Protein AF-A0AA88J2Q7-F1 (afdb_monomer_lite)

Foldseek 3Di:
DPDQEDEDDQVLAEDPDDPDDLVVNLVSSLVSLLVVVVPDDARHWYWYWYDPVPATKTWIDRLPVLDIDIDGPVPDDDDPSVVSSSVSNSPD

pLDDT: mean 85.62, std 9.43, range [50.41, 95.31]

Radius of gyration: 12.94 Å; chains: 1; bounding box: 35×23×33 Å

Sequence (92 aa):
MDQRFEFISPVLVSPVQQNVDRAAYVRERTENILRIVRNTPKGKLFLMPYNSCKHWILAVIDPWDDSVLYFNPPGNEPGDDFKDLIMMALND

Secondary structure (DSSP, 8-state):
----EEE--GGGTS---SSS-HHHHHHHHHHHHHHHHHHSPTT-EEEEEEE-SS-EEEEEEETTTTEEEEE-TT-PPPPHHHHHHHHHHH--

Organism: Ficus carica (NCBI:txid3494)

Structure (mmCIF, N/CA/C/O backbone):
data_AF-A0AA88J2Q7-F1
#
_entry.id   AF-A0AA88J2Q7-F1
#
loop_
_atom_site.group_PDB
_atom_site.id
_atom_site.type_symbol
_atom_site.label_atom_id
_atom_site.label_alt_id
_atom_site.label_comp_id
_atom_site.label_asym_id
_atom_site.label_entity_id
_atom_site.label_seq_id
_atom_site.pdbx_PDB_ins_code
_atom_site.Cartn_x
_atom_site.Cartn_y
_atom_site.Cartn_z
_atom_site.occupancy
_atom_site.B_iso_or_equiv
_atom_site.auth_seq_id
_atom_site.auth_comp_id
_atom_site.auth_asym_id
_atom_site.auth_atom_id
_atom_site.pdbx_PDB_model_num
ATOM 1 N N . MET A 1 1 ? -16.261 11.697 16.655 1.00 50.41 1 MET A N 1
ATOM 2 C CA . MET A 1 1 ? -16.366 10.607 15.665 1.00 50.41 1 MET A CA 1
ATOM 3 C C . MET A 1 1 ? -15.114 9.774 15.812 1.00 50.41 1 MET A C 1
ATOM 5 O O . MET A 1 1 ? -14.044 10.369 15.783 1.00 50.41 1 MET A O 1
ATOM 9 N N . ASP A 1 2 ? -15.221 8.460 15.986 1.00 69.94 2 ASP A N 1
ATOM 10 C CA . ASP A 1 2 ? -14.035 7.609 15.875 1.00 69.94 2 ASP A CA 1
ATOM 11 C C . ASP A 1 2 ? -13.570 7.613 14.421 1.00 69.94 2 ASP A C 1
ATOM 13 O O . ASP A 1 2 ? -14.303 7.224 13.511 1.00 69.94 2 ASP A O 1
ATOM 17 N N . GLN A 1 3 ? -12.360 8.114 14.191 1.00 74.25 3 GLN A N 1
ATOM 18 C CA . GLN A 1 3 ? -11.752 8.143 12.869 1.00 74.25 3 GLN A CA 1
ATOM 19 C C . GLN A 1 3 ? -11.477 6.705 12.422 1.00 74.25 3 GLN A C 1
ATOM 21 O O . GLN A 1 3 ? -10.603 6.059 12.975 1.00 74.25 3 GLN A O 1
ATOM 26 N N . ARG A 1 4 ? -12.225 6.166 11.458 1.00 86.81 4 ARG A N 1
ATOM 27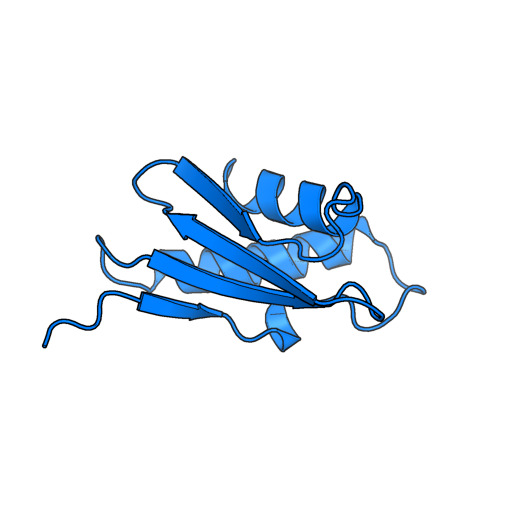 C CA . ARG A 1 4 ? -12.089 4.753 11.041 1.00 86.81 4 ARG A CA 1
ATOM 28 C C . ARG A 1 4 ? -10.934 4.478 10.074 1.00 86.81 4 ARG A C 1
ATOM 30 O O . ARG A 1 4 ? -10.653 3.317 9.793 1.00 86.81 4 ARG A O 1
ATOM 37 N N . PHE A 1 5 ? -10.271 5.528 9.595 1.00 90.69 5 PHE A N 1
ATOM 38 C CA . PHE A 1 5 ? -9.270 5.440 8.538 1.00 90.69 5 PHE A CA 1
ATOM 39 C C . PHE A 1 5 ? -7.953 6.094 8.941 1.00 90.69 5 PHE A C 1
ATOM 41 O O . PHE A 1 5 ? -7.944 7.231 9.423 1.00 90.69 5 PHE A O 1
ATOM 48 N N . GLU A 1 6 ? -6.866 5.390 8.657 1.00 92.50 6 GLU A N 1
ATOM 49 C CA . GLU A 1 6 ? -5.507 5.914 8.645 1.00 92.50 6 GLU A CA 1
ATOM 50 C C . GLU A 1 6 ? -5.026 6.086 7.205 1.00 92.50 6 GLU A C 1
ATOM 52 O O . GLU A 1 6 ? -5.424 5.347 6.305 1.00 92.50 6 GLU A O 1
ATOM 57 N N . PHE A 1 7 ? -4.159 7.066 6.978 1.00 93.25 7 PHE A N 1
ATOM 58 C CA . PHE A 1 7 ? -3.638 7.374 5.650 1.00 93.25 7 PHE A CA 1
ATOM 59 C C . PHE A 1 7 ? -2.140 7.097 5.606 1.00 93.25 7 PHE A C 1
ATOM 61 O O . PHE A 1 7 ? -1.377 7.635 6.408 1.00 93.25 7 PHE A O 1
ATOM 68 N N . ILE A 1 8 ? -1.711 6.286 4.643 1.00 94.00 8 ILE A N 1
ATOM 69 C CA . ILE A 1 8 ? -0.295 6.023 4.395 1.00 94.00 8 ILE A CA 1
ATOM 70 C C . ILE A 1 8 ? 0.194 7.014 3.341 1.00 94.00 8 ILE A C 1
ATOM 72 O O . ILE A 1 8 ? -0.370 7.124 2.255 1.00 94.00 8 ILE A O 1
ATOM 76 N N . SER A 1 9 ? 1.251 7.759 3.663 1.00 94.06 9 SER A N 1
ATOM 77 C CA . SER A 1 9 ? 1.820 8.730 2.727 1.00 94.06 9 SER A CA 1
ATOM 78 C C . SER A 1 9 ? 2.395 8.025 1.491 1.00 94.06 9 SER A C 1
ATOM 80 O O . SER A 1 9 ? 3.178 7.084 1.649 1.00 94.06 9 SER A O 1
ATOM 82 N N . PRO A 1 10 ? 2.115 8.511 0.266 1.00 93.50 10 PRO A N 1
ATOM 83 C CA . PRO A 1 10 ? 2.634 7.905 -0.958 1.00 93.50 10 PRO A CA 1
ATOM 84 C C . PRO A 1 10 ? 4.164 7.946 -1.045 1.00 93.50 10 PRO A C 1
ATOM 86 O O . PRO A 1 10 ? 4.748 7.102 -1.717 1.00 93.50 10 PRO A O 1
ATOM 89 N N . VAL A 1 11 ? 4.822 8.874 -0.338 1.00 91.31 11 VAL A N 1
ATOM 90 C CA . VAL A 1 11 ? 6.293 8.970 -0.258 1.00 91.31 11 VAL A CA 1
ATOM 91 C C . VAL A 1 11 ? 6.917 7.728 0.384 1.00 91.31 11 VAL A C 1
ATOM 93 O O . VAL A 1 11 ? 8.054 7.392 0.080 1.00 91.31 11 VAL A O 1
ATOM 96 N N . LEU A 1 12 ? 6.179 7.033 1.254 1.00 91.94 12 LEU A N 1
ATOM 97 C CA . LEU A 1 12 ? 6.680 5.864 1.982 1.00 91.94 12 LEU A CA 1
ATOM 98 C C . LEU A 1 12 ? 6.543 4.554 1.200 1.00 91.94 12 LEU A C 1
ATOM 100 O O . LEU A 1 12 ? 7.116 3.548 1.609 1.00 91.94 12 LEU A O 1
ATOM 104 N N . VAL A 1 13 ? 5.752 4.553 0.123 1.00 92.00 13 VAL A N 1
ATOM 105 C CA . VAL A 1 13 ? 5.295 3.326 -0.556 1.00 92.00 13 VAL A CA 1
ATOM 106 C C . VAL A 1 13 ? 5.463 3.364 -2.074 1.00 92.00 13 VAL A C 1
ATOM 108 O O . VAL A 1 13 ? 5.517 2.317 -2.718 1.00 92.00 13 VAL A O 1
ATOM 111 N N . SER A 1 14 ? 5.586 4.550 -2.669 1.00 91.50 14 SER A N 1
ATOM 112 C CA . SER A 1 14 ? 5.753 4.696 -4.115 1.00 91.50 14 SER A CA 1
ATOM 113 C C . SER A 1 14 ? 7.230 4.600 -4.516 1.00 91.50 14 SER A C 1
ATOM 115 O O . SER A 1 14 ? 8.086 5.136 -3.812 1.00 91.50 14 SER A O 1
ATOM 117 N N . PRO A 1 15 ? 7.557 3.963 -5.652 1.00 86.69 15 PRO A N 1
ATOM 118 C CA . PRO A 1 15 ? 8.911 3.952 -6.198 1.00 86.69 15 PRO A CA 1
ATOM 119 C C . PRO A 1 15 ? 9.415 5.356 -6.557 1.00 86.69 15 PRO A C 1
ATOM 121 O O . PRO A 1 15 ? 8.769 6.068 -7.328 1.00 86.69 15 PRO A O 1
ATOM 124 N N . VAL A 1 16 ? 10.593 5.740 -6.041 1.00 75.38 16 VAL A N 1
ATOM 125 C CA . VAL A 1 16 ? 11.199 7.063 -6.300 1.00 75.38 16 VAL A CA 1
ATOM 126 C C . VAL A 1 16 ? 12.225 7.041 -7.452 1.00 75.38 16 VAL A C 1
ATOM 128 O O . VAL A 1 16 ? 12.363 8.055 -8.127 1.00 75.38 16 VAL A O 1
ATOM 131 N N . GLN A 1 17 ? 12.884 5.912 -7.772 1.00 66.12 17 GLN A N 1
ATOM 132 C CA . GLN A 1 17 ? 13.713 5.746 -8.990 1.00 66.12 17 GLN A CA 1
ATOM 133 C C . GLN A 1 17 ? 14.178 4.290 -9.209 1.00 66.12 17 GLN A C 1
ATOM 135 O O . GLN A 1 17 ? 14.367 3.545 -8.255 1.00 66.12 17 GLN A O 1
ATOM 140 N N . GLN A 1 18 ? 14.385 3.889 -10.473 1.00 59.84 18 GLN A N 1
ATOM 141 C CA . GLN A 1 18 ? 14.565 2.486 -10.909 1.00 59.84 18 GLN A CA 1
ATOM 142 C C . GLN A 1 18 ? 16.008 1.928 -10.856 1.00 59.84 18 GLN A C 1
ATOM 144 O O . GLN A 1 18 ? 16.216 0.777 -11.223 1.00 59.84 18 GLN A O 1
ATOM 149 N N . ASN A 1 19 ? 17.007 2.702 -10.411 1.00 57.12 19 ASN A N 1
ATOM 150 C CA . ASN A 1 19 ? 18.434 2.318 -10.476 1.00 57.12 19 ASN A CA 1
ATOM 151 C C . ASN A 1 19 ? 18.996 1.696 -9.180 1.00 57.12 19 ASN A C 1
ATOM 153 O O . ASN A 1 19 ? 20.201 1.746 -8.939 1.00 57.12 19 ASN A O 1
ATOM 157 N N . VAL A 1 20 ? 18.141 1.126 -8.332 1.00 64.88 20 VAL A N 1
ATOM 158 C CA . VAL A 1 20 ? 18.518 0.532 -7.038 1.00 64.88 20 VAL A CA 1
ATOM 159 C C . VAL A 1 20 ? 18.018 -0.913 -6.993 1.00 64.88 20 VAL A C 1
ATOM 161 O O . VAL A 1 20 ? 17.082 -1.260 -7.713 1.00 64.88 20 VAL A O 1
ATOM 164 N N . ASP A 1 21 ? 18.639 -1.758 -6.168 1.00 82.19 21 ASP A N 1
ATOM 165 C CA . ASP A 1 21 ? 18.166 -3.117 -5.887 1.00 82.19 21 ASP A CA 1
ATOM 166 C C . ASP A 1 21 ? 16.665 -3.106 -5.540 1.00 82.19 21 ASP A C 1
ATOM 168 O O . ASP A 1 21 ? 16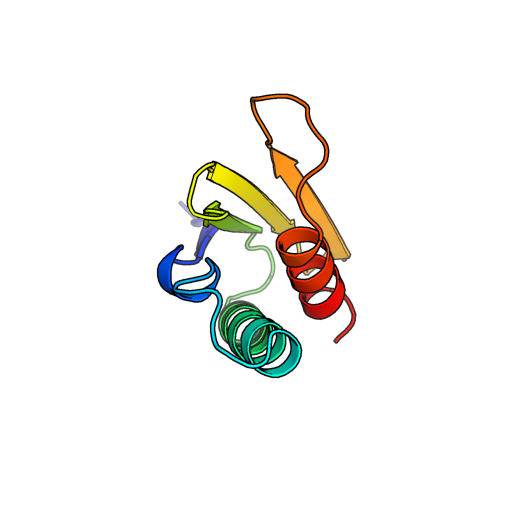.245 -2.631 -4.480 1.00 82.19 21 ASP A O 1
ATOM 172 N N . ARG A 1 22 ? 15.852 -3.632 -6.464 1.00 79.19 22 ARG A N 1
ATOM 173 C CA . ARG A 1 22 ? 14.390 -3.673 -6.354 1.00 79.19 22 ARG A CA 1
ATOM 174 C C . ARG A 1 22 ? 13.945 -4.399 -5.088 1.00 79.19 22 ARG A C 1
ATOM 176 O O . ARG A 1 22 ? 12.993 -3.958 -4.454 1.00 79.19 22 ARG A O 1
ATOM 183 N N . ALA A 1 23 ? 14.614 -5.490 -4.714 1.00 81.50 23 ALA A N 1
ATOM 184 C CA . ALA A 1 23 ? 14.216 -6.297 -3.566 1.00 81.50 23 ALA A CA 1
ATOM 185 C C . ALA A 1 23 ? 14.447 -5.541 -2.252 1.00 81.50 23 ALA A C 1
ATOM 187 O O . ALA A 1 23 ? 13.571 -5.529 -1.387 1.00 81.50 23 ALA A O 1
ATOM 188 N N . ALA A 1 24 ? 15.589 -4.856 -2.131 1.00 83.81 24 ALA A N 1
ATOM 189 C CA . ALA A 1 24 ? 15.877 -4.001 -0.982 1.00 83.81 24 ALA A CA 1
ATOM 190 C C . ALA A 1 24 ? 14.843 -2.871 -0.849 1.00 83.81 24 ALA A C 1
ATOM 192 O O . ALA A 1 24 ? 14.344 -2.604 0.242 1.00 83.81 24 ALA A O 1
ATOM 193 N N . TYR A 1 25 ? 14.461 -2.260 -1.972 1.00 85.75 25 TYR A N 1
ATOM 194 C CA . TYR A 1 25 ? 13.527 -1.139 -1.974 1.00 85.75 25 TYR A CA 1
ATOM 195 C C . TYR A 1 25 ? 12.071 -1.550 -1.715 1.00 85.75 25 TYR A C 1
ATOM 197 O O . TYR A 1 25 ? 11.323 -0.825 -1.061 1.00 85.75 25 TYR A O 1
ATOM 205 N N . VAL A 1 26 ? 11.627 -2.711 -2.213 1.00 87.06 26 VAL A N 1
ATOM 206 C CA . VAL A 1 26 ? 10.327 -3.285 -1.817 1.00 87.06 26 VAL A CA 1
ATOM 207 C C . VAL A 1 26 ? 10.321 -3.548 -0.310 1.00 87.06 26 VAL A C 1
ATOM 209 O O . VAL A 1 26 ? 9.394 -3.108 0.361 1.00 87.06 26 VAL A O 1
ATOM 212 N N . ARG A 1 27 ? 11.381 -4.158 0.239 1.00 88.19 27 ARG A N 1
ATOM 213 C CA . ARG A 1 27 ? 11.480 -4.451 1.677 1.00 88.19 27 ARG A CA 1
ATOM 214 C C . ARG A 1 27 ? 11.378 -3.199 2.548 1.00 88.19 27 ARG A C 1
ATOM 216 O O . ARG A 1 27 ? 10.573 -3.185 3.470 1.00 88.19 27 ARG A O 1
ATOM 223 N N . GLU A 1 28 ? 12.131 -2.145 2.236 1.00 90.81 28 GLU A N 1
ATOM 224 C CA . GLU A 1 28 ? 12.085 -0.876 2.984 1.00 90.81 28 GLU A CA 1
ATOM 225 C C . GLU A 1 28 ? 10.658 -0.300 3.046 1.00 90.81 28 GLU A C 1
ATOM 227 O O . GLU A 1 28 ? 10.175 0.141 4.091 1.00 90.81 28 GLU A O 1
ATOM 232 N N . ARG A 1 29 ? 9.948 -0.326 1.915 1.00 91.38 29 ARG A N 1
ATOM 233 C CA . ARG A 1 29 ? 8.577 0.187 1.821 1.00 91.38 29 ARG A CA 1
ATOM 234 C C . ARG A 1 29 ? 7.579 -0.706 2.552 1.00 91.38 29 ARG A C 1
ATOM 236 O O . ARG A 1 29 ? 6.693 -0.183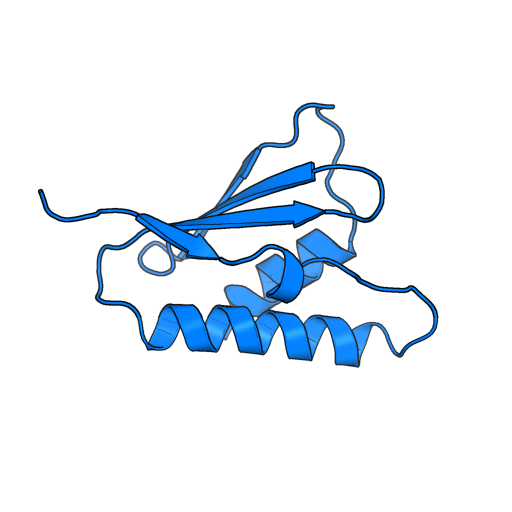 3.227 1.00 91.38 29 ARG A O 1
ATOM 243 N N . THR A 1 30 ? 7.750 -2.025 2.488 1.00 90.62 30 THR A N 1
ATOM 244 C CA . THR A 1 30 ? 6.978 -2.973 3.300 1.00 90.62 30 THR A CA 1
ATOM 245 C C . THR A 1 30 ? 7.171 -2.690 4.789 1.00 90.62 30 THR A C 1
ATOM 247 O O . THR A 1 30 ? 6.192 -2.563 5.520 1.00 90.62 30 THR A O 1
ATOM 250 N N . GLU A 1 31 ? 8.409 -2.499 5.248 1.00 91.44 31 GLU A N 1
ATOM 251 C CA . GLU A 1 31 ? 8.705 -2.180 6.649 1.00 91.44 31 GLU A CA 1
ATOM 252 C C . GLU A 1 31 ? 8.041 -0.869 7.097 1.00 91.44 31 GLU A C 1
ATOM 254 O O . GLU A 1 31 ? 7.543 -0.778 8.222 1.00 91.44 31 GLU A O 1
ATOM 259 N N . ASN A 1 32 ? 7.960 0.135 6.217 1.00 91.94 32 ASN A N 1
ATOM 260 C CA . ASN A 1 32 ? 7.210 1.359 6.498 1.00 91.94 32 ASN A CA 1
ATOM 261 C C . ASN A 1 32 ? 5.717 1.088 6.723 1.00 91.94 32 ASN A C 1
ATOM 263 O O . ASN A 1 32 ? 5.155 1.620 7.684 1.00 91.94 32 ASN A O 1
ATOM 267 N N . ILE A 1 33 ? 5.089 0.262 5.879 1.00 90.75 33 ILE A N 1
ATOM 268 C CA . ILE A 1 33 ? 3.681 -0.134 6.030 1.00 90.75 33 ILE A CA 1
ATOM 269 C C . ILE A 1 33 ? 3.496 -0.886 7.350 1.00 90.75 33 ILE A C 1
ATOM 271 O O . ILE A 1 33 ? 2.669 -0.485 8.167 1.00 90.75 33 ILE A O 1
ATOM 275 N N . LEU A 1 34 ? 4.314 -1.909 7.609 1.00 89.94 34 LEU A N 1
ATOM 276 C CA . LEU A 1 34 ? 4.237 -2.722 8.826 1.00 89.94 34 LEU A CA 1
ATOM 277 C C . LEU A 1 34 ? 4.430 -1.882 10.090 1.00 89.94 34 LEU A C 1
ATOM 279 O O . LEU A 1 34 ? 3.709 -2.055 11.072 1.00 89.94 34 LEU A O 1
ATOM 283 N N . ARG A 1 35 ? 5.370 -0.932 10.081 1.00 91.38 35 ARG A N 1
ATOM 284 C CA . ARG A 1 35 ? 5.577 -0.006 11.200 1.00 91.38 35 ARG A CA 1
ATOM 285 C C . ARG A 1 35 ? 4.342 0.853 11.452 1.00 91.38 35 ARG A C 1
ATOM 287 O O . ARG A 1 35 ? 4.012 1.088 12.611 1.00 91.38 35 ARG A O 1
ATOM 294 N N . ILE A 1 36 ? 3.677 1.337 10.406 1.00 90.69 36 ILE A N 1
ATOM 295 C CA . ILE A 1 36 ? 2.439 2.110 10.552 1.00 90.69 36 ILE A CA 1
ATOM 296 C C . ILE A 1 36 ? 1.343 1.211 11.132 1.00 90.69 36 ILE A C 1
ATOM 298 O O . ILE A 1 36 ? 0.794 1.535 12.181 1.00 90.69 36 ILE A O 1
ATOM 302 N N . VAL A 1 37 ? 1.114 0.040 10.531 1.00 88.31 37 VAL A N 1
ATOM 303 C CA . VAL A 1 37 ? 0.091 -0.923 10.963 1.00 88.31 37 VAL A CA 1
ATOM 304 C C . VAL A 1 37 ? 0.265 -1.325 12.431 1.00 88.31 37 VAL A C 1
ATOM 306 O O . VAL A 1 37 ? -0.694 -1.273 13.197 1.00 88.31 37 VAL A O 1
ATOM 309 N N . ARG A 1 38 ? 1.491 -1.654 12.860 1.00 88.50 38 ARG A N 1
ATOM 310 C CA . ARG A 1 38 ? 1.799 -2.072 14.242 1.00 88.50 38 ARG A CA 1
ATOM 311 C C . ARG A 1 38 ? 1.555 -0.979 15.287 1.00 88.50 38 ARG A C 1
ATOM 313 O O . ARG A 1 38 ? 1.303 -1.303 16.444 1.00 88.50 38 ARG A O 1
ATOM 320 N N . ASN A 1 39 ? 1.643 0.294 14.903 1.00 89.12 39 ASN A N 1
ATOM 321 C CA . ASN A 1 39 ? 1.448 1.430 15.810 1.00 89.12 39 ASN A CA 1
ATOM 322 C C . ASN A 1 39 ? 0.013 1.977 15.798 1.00 89.12 39 ASN A C 1
ATOM 324 O O . ASN A 1 39 ? -0.321 2.858 16.591 1.00 89.12 39 ASN A O 1
ATOM 328 N N . THR A 1 40 ? -0.841 1.467 14.915 1.00 87.75 40 THR A N 1
ATOM 329 C CA . THR A 1 40 ? -2.221 1.918 14.776 1.00 87.75 40 THR A CA 1
ATOM 330 C C . THR A 1 40 ? -3.164 1.064 15.633 1.00 87.75 40 THR A C 1
ATOM 332 O O . THR A 1 40 ? -3.048 -0.163 15.652 1.00 87.75 40 THR A O 1
ATOM 335 N N . PRO A 1 41 ? -4.142 1.675 16.332 1.00 86.94 41 PRO A N 1
ATOM 336 C CA . PRO A 1 41 ? -5.151 0.926 17.075 1.00 86.94 41 PRO A CA 1
ATOM 337 C C . PRO A 1 41 ? -5.930 -0.065 16.199 1.00 86.94 41 PRO A C 1
ATOM 339 O O . PRO A 1 41 ? -6.210 0.201 15.031 1.00 86.94 41 PRO A O 1
ATOM 342 N N . LYS A 1 42 ? -6.358 -1.186 16.788 1.00 86.12 42 LYS A N 1
ATOM 343 C CA . LYS A 1 42 ? -7.203 -2.173 16.098 1.00 86.12 42 LYS A CA 1
ATOM 344 C C . LYS A 1 42 ? -8.506 -1.553 15.577 1.00 86.12 42 LYS A C 1
ATOM 346 O O . LYS A 1 42 ? -9.060 -0.640 16.190 1.00 86.12 42 LYS A O 1
ATOM 351 N N . GLY A 1 43 ? -9.011 -2.091 14.467 1.00 86.00 43 GLY A N 1
ATOM 352 C CA . GLY A 1 43 ? -10.266 -1.669 13.835 1.00 86.00 43 GLY A CA 1
ATOM 353 C C . GLY A 1 43 ? -10.147 -0.459 12.902 1.00 86.00 43 GLY A C 1
ATOM 354 O O . GLY A 1 43 ? -11.166 0.061 12.449 1.00 86.00 43 GLY A O 1
ATOM 355 N N . LYS A 1 44 ? -8.925 0.009 12.622 1.00 90.56 44 LYS A N 1
ATOM 356 C CA . LYS A 1 44 ? -8.659 1.019 11.589 1.00 90.56 44 LYS A CA 1
ATOM 357 C C . LYS A 1 44 ? -8.356 0.350 10.251 1.00 90.56 44 LYS A C 1
ATOM 359 O O . LYS A 1 44 ? -7.656 -0.661 10.226 1.00 90.56 44 LYS A O 1
ATOM 364 N N . LEU A 1 45 ? -8.840 0.965 9.175 1.00 91.62 45 LEU A N 1
ATOM 365 C CA . LEU A 1 45 ? -8.489 0.640 7.792 1.00 91.62 45 LEU A CA 1
ATOM 366 C C . LEU A 1 45 ? -7.438 1.622 7.275 1.00 91.62 45 LEU A C 1
ATOM 368 O O . LEU A 1 45 ? -7.486 2.805 7.619 1.00 91.62 45 LEU A O 1
ATOM 372 N N . PHE A 1 46 ? -6.533 1.169 6.411 1.00 94.06 46 PHE A N 1
ATOM 373 C CA . PHE A 1 46 ? -5.488 2.025 5.848 1.00 94.06 46 PHE A CA 1
ATOM 374 C C . PHE A 1 46 ? -5.797 2.373 4.401 1.00 94.06 46 PHE A C 1
ATOM 376 O O . PHE A 1 46 ? -6.066 1.497 3.585 1.00 94.06 46 PHE A O 1
ATOM 383 N N . LEU A 1 47 ? -5.715 3.658 4.079 1.00 95.19 47 LEU A N 1
ATOM 384 C CA . LEU A 1 47 ? -5.800 4.179 2.724 1.00 95.19 47 LEU A CA 1
ATOM 385 C C . LEU A 1 47 ? -4.385 4.492 2.241 1.00 95.19 47 LEU A C 1
ATOM 387 O O . LEU A 1 47 ? -3.725 5.395 2.759 1.00 95.19 47 LEU A O 1
ATOM 391 N N . MET A 1 48 ? -3.920 3.732 1.253 1.00 95.31 48 MET A N 1
ATOM 392 C CA . MET A 1 48 ? -2.561 3.796 0.728 1.00 95.31 48 MET A CA 1
ATOM 393 C C . MET A 1 48 ? -2.579 4.187 -0.756 1.00 95.31 48 MET A C 1
ATOM 395 O O . MET A 1 48 ? -2.693 3.322 -1.629 1.00 95.31 48 MET A O 1
ATOM 399 N N . PRO A 1 49 ? -2.482 5.486 -1.079 1.00 95.25 49 PRO A N 1
ATOM 400 C CA . PRO A 1 49 ? -2.197 5.924 -2.436 1.00 95.25 49 PRO A CA 1
ATOM 401 C C . PRO A 1 49 ? -0.791 5.473 -2.856 1.00 95.25 49 PRO A C 1
ATOM 403 O O . PRO A 1 49 ? 0.204 5.778 -2.202 1.00 95.25 49 PRO A O 1
ATOM 406 N N . TYR A 1 50 ? -0.714 4.775 -3.981 1.00 93.62 50 TYR A N 1
ATOM 407 C CA . TYR A 1 50 ? 0.513 4.265 -4.575 1.00 93.62 50 TYR A CA 1
ATOM 408 C C . TYR A 1 50 ? 0.666 4.813 -5.995 1.00 93.62 50 TYR A C 1
ATOM 410 O O . TYR A 1 50 ? -0.271 4.753 -6.791 1.00 93.62 50 TYR A O 1
ATOM 418 N N . ASN A 1 51 ? 1.844 5.343 -6.327 1.00 91.75 51 ASN A N 1
ATOM 419 C CA . ASN A 1 51 ? 2.146 5.859 -7.660 1.00 91.75 51 ASN A CA 1
ATOM 420 C C . ASN A 1 51 ? 3.252 5.044 -8.334 1.00 91.75 51 ASN A C 1
ATOM 422 O O . ASN A 1 51 ? 4.413 5.142 -7.946 1.00 91.75 51 ASN A O 1
ATOM 426 N N . SER A 1 52 ? 2.934 4.316 -9.408 1.00 84.94 52 SER A N 1
ATOM 427 C CA . SER A 1 52 ? 3.919 3.579 -10.217 1.00 84.94 52 SER A CA 1
ATOM 428 C C . SER A 1 52 ? 4.679 4.494 -11.196 1.00 84.94 52 SER A C 1
ATOM 430 O O . SER A 1 52 ? 4.764 4.214 -12.395 1.00 84.94 52 SER A O 1
ATOM 432 N N . CYS A 1 53 ? 5.154 5.641 -10.711 1.00 82.06 53 CYS A N 1
ATOM 433 C CA . CYS A 1 53 ? 5.759 6.767 -11.439 1.00 82.06 53 CYS A CA 1
ATOM 434 C C . CYS A 1 53 ? 4.858 7.510 -12.449 1.00 82.06 53 CYS A C 1
ATOM 436 O O . CYS A 1 53 ? 5.090 8.687 -12.717 1.00 82.06 53 CYS A O 1
ATOM 438 N N . LYS A 1 54 ? 3.871 6.845 -13.057 1.00 82.88 54 LYS A N 1
ATOM 439 C CA . LYS A 1 54 ? 3.012 7.408 -14.119 1.00 82.88 54 LYS A CA 1
ATOM 440 C C . LYS A 1 54 ? 1.519 7.273 -13.837 1.00 82.88 54 LYS A C 1
ATOM 442 O O . LYS A 1 54 ? 0.717 7.823 -14.585 1.00 82.88 54 LYS A O 1
ATOM 447 N N . HIS A 1 55 ? 1.149 6.511 -12.811 1.00 88.31 55 HIS A N 1
ATOM 448 C CA . HIS A 1 55 ? -0.235 6.131 -12.569 1.00 88.31 55 HIS A CA 1
ATOM 449 C C . HIS A 1 55 ? -0.507 5.901 -11.085 1.00 88.31 55 HIS A C 1
ATOM 451 O O . HIS A 1 55 ? 0.328 5.327 -10.387 1.00 88.31 55 HIS A O 1
ATOM 457 N N . TRP A 1 56 ? -1.678 6.346 -10.628 1.00 92.56 56 TRP A N 1
ATOM 458 C CA . TRP A 1 56 ? -2.118 6.241 -9.240 1.00 92.56 56 TRP A CA 1
ATOM 459 C C . TRP A 1 56 ? -3.063 5.059 -9.045 1.00 92.56 56 TRP A C 1
ATOM 461 O O . TRP A 1 56 ? -4.064 4.918 -9.747 1.00 92.56 56 TRP A O 1
ATOM 471 N N . ILE A 1 57 ? -2.766 4.258 -8.030 1.00 93.69 57 ILE A N 1
ATOM 472 C CA . ILE A 1 57 ? -3.599 3.172 -7.522 1.00 93.69 57 ILE A CA 1
ATOM 473 C C . ILE A 1 57 ? -3.907 3.497 -6.062 1.00 93.69 57 ILE A C 1
ATOM 475 O O . ILE A 1 57 ? -3.026 3.938 -5.326 1.00 93.69 57 ILE A O 1
ATOM 479 N N . LEU A 1 58 ? -5.146 3.291 -5.628 1.00 94.56 58 LEU A N 1
ATOM 480 C CA . LEU A 1 58 ? -5.494 3.363 -4.210 1.00 94.56 58 LEU A CA 1
ATOM 481 C C . LEU A 1 58 ? -5.639 1.946 -3.670 1.00 94.56 58 LEU A C 1
ATOM 483 O O . LEU A 1 58 ? -6.505 1.216 -4.142 1.00 94.56 58 LEU A O 1
ATOM 487 N N . ALA A 1 59 ? -4.835 1.577 -2.676 1.00 94.00 59 ALA A N 1
ATOM 488 C CA . ALA A 1 59 ? -5.065 0.369 -1.894 1.00 94.00 59 ALA A CA 1
ATOM 489 C C . ALA A 1 59 ? -5.804 0.707 -0.594 1.00 94.00 59 ALA A C 1
ATOM 491 O O . ALA A 1 59 ? -5.531 1.725 0.046 1.00 94.00 59 ALA A O 1
ATOM 492 N N . VAL A 1 60 ? -6.726 -0.166 -0.212 1.00 93.50 60 VAL A N 1
ATOM 493 C CA . VAL A 1 60 ? -7.396 -0.192 1.083 1.00 93.50 60 VAL A CA 1
ATOM 494 C C . VAL A 1 60 ? -6.966 -1.475 1.769 1.00 93.50 60 VAL A C 1
ATOM 496 O O . VAL A 1 60 ? -7.237 -2.557 1.255 1.00 93.50 60 VAL A O 1
ATOM 499 N N . ILE A 1 61 ? -6.265 -1.339 2.889 1.00 91.69 61 ILE A N 1
ATOM 500 C CA . ILE A 1 61 ? -5.687 -2.461 3.628 1.00 91.69 61 ILE A CA 1
ATOM 501 C C . ILE A 1 61 ? -6.484 -2.640 4.918 1.00 91.69 61 ILE A C 1
ATOM 503 O O . ILE A 1 61 ? -6.581 -1.701 5.718 1.00 91.69 61 ILE A O 1
ATOM 507 N N . ASP A 1 62 ? -7.033 -3.836 5.110 1.00 90.69 62 ASP A N 1
ATOM 508 C CA . ASP A 1 62 ? -7.575 -4.306 6.380 1.00 90.69 62 ASP A CA 1
ATOM 509 C C . ASP A 1 62 ? -6.643 -5.386 6.955 1.00 90.69 62 ASP A C 1
ATOM 511 O O . ASP A 1 62 ? -6.752 -6.559 6.595 1.00 90.69 62 ASP A O 1
ATOM 515 N N . PRO A 1 63 ? -5.711 -5.024 7.854 1.00 85.94 63 PRO A N 1
ATOM 516 C CA . PRO A 1 63 ? -4.799 -6.001 8.441 1.00 85.94 63 PRO A CA 1
ATOM 517 C C . PRO A 1 63 ? -5.480 -6.910 9.474 1.00 85.94 63 PRO A C 1
ATOM 519 O O . PRO A 1 63 ? -4.832 -7.792 10.030 1.00 85.94 63 PRO A O 1
ATOM 522 N N . TRP A 1 64 ? -6.759 -6.689 9.790 1.00 86.25 64 TRP A N 1
ATOM 523 C CA . TRP A 1 64 ? -7.507 -7.502 10.753 1.00 86.25 64 TRP A CA 1
ATOM 524 C C . TRP A 1 64 ? -8.324 -8.601 10.075 1.00 86.25 64 TRP A C 1
ATOM 526 O O . TRP A 1 64 ? -8.609 -9.613 10.712 1.00 86.25 64 TRP A O 1
ATOM 536 N N . ASP A 1 65 ? -8.671 -8.392 8.808 1.00 87.31 65 ASP A N 1
ATOM 537 C CA . ASP A 1 65 ? -9.336 -9.354 7.922 1.00 87.31 65 ASP A CA 1
ATOM 538 C C . ASP A 1 65 ? -8.365 -9.979 6.897 1.00 87.31 65 ASP A C 1
ATOM 540 O O . ASP A 1 65 ? -8.776 -10.765 6.051 1.00 87.31 65 ASP A O 1
ATOM 544 N N . ASP A 1 66 ? -7.074 -9.628 6.972 1.00 85.12 66 ASP A N 1
ATOM 545 C CA . ASP A 1 66 ? -6.023 -10.060 6.037 1.00 85.12 66 ASP A CA 1
ATOM 546 C C . ASP A 1 66 ? -6.404 -9.809 4.566 1.00 85.12 66 A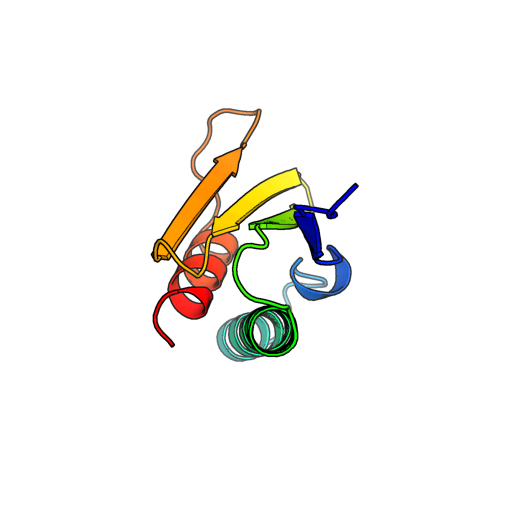SP A C 1
ATOM 548 O O . ASP A 1 66 ? -6.230 -10.642 3.673 1.00 85.12 66 ASP A O 1
ATOM 552 N N . SER A 1 67 ? -7.006 -8.642 4.312 1.00 87.75 67 SER A N 1
ATOM 553 C CA . SER A 1 67 ? -7.581 -8.319 3.012 1.00 87.75 67 SER A CA 1
ATOM 554 C C . SER A 1 67 ? -7.091 -6.979 2.471 1.00 87.75 67 SER A C 1
ATOM 556 O O . SER A 1 67 ? -6.913 -5.986 3.183 1.00 87.75 67 SER A O 1
ATOM 558 N N . VAL A 1 68 ? -6.849 -6.953 1.155 1.00 89.62 68 VAL A N 1
ATOM 559 C CA . VAL A 1 68 ? -6.490 -5.738 0.418 1.00 89.62 68 VAL A CA 1
ATOM 560 C C . VAL A 1 68 ? -7.386 -5.590 -0.792 1.00 89.62 68 VAL A C 1
ATOM 562 O O . VAL A 1 68 ? -7.393 -6.416 -1.704 1.00 89.62 68 VAL A O 1
ATOM 565 N N . LEU A 1 69 ? -8.109 -4.478 -0.816 1.00 90.69 69 LEU A N 1
ATOM 566 C CA . LEU A 1 69 ? -8.869 -4.027 -1.970 1.00 90.69 69 LEU A CA 1
ATOM 567 C C . LEU A 1 69 ? -8.060 -2.946 -2.676 1.00 90.69 69 LEU A C 1
ATOM 569 O O . LEU A 1 69 ? -7.477 -2.083 -2.025 1.00 90.69 69 LEU A O 1
ATOM 573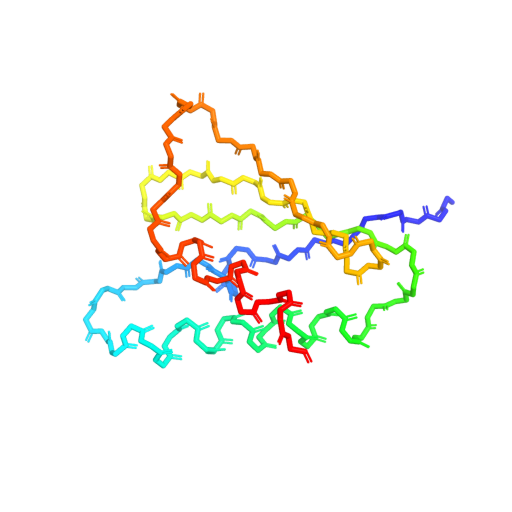 N N . TYR A 1 70 ? -8.034 -2.947 -4.003 1.00 91.69 70 TYR A N 1
ATOM 574 C CA . TYR A 1 70 ? -7.378 -1.883 -4.753 1.00 91.69 70 TYR A CA 1
ATOM 575 C C . TYR A 1 70 ? -8.294 -1.312 -5.829 1.00 91.69 70 TYR A C 1
ATOM 577 O O . TYR A 1 70 ? -9.086 -2.012 -6.455 1.00 91.69 70 TYR A O 1
ATOM 585 N N . PHE A 1 71 ? -8.158 -0.011 -6.047 1.00 91.38 71 PHE A N 1
ATOM 586 C CA . PHE A 1 71 ? -8.898 0.746 -7.041 1.00 91.38 71 PHE A CA 1
ATOM 587 C C . PHE A 1 71 ? -7.915 1.220 -8.103 1.00 91.38 71 PHE A C 1
ATOM 589 O O . PHE A 1 71 ? -7.058 2.069 -7.839 1.00 91.38 71 PHE A O 1
ATOM 596 N N . ASN A 1 72 ? -8.040 0.653 -9.304 1.00 89.94 72 ASN A N 1
ATOM 597 C CA . ASN A 1 72 ? -7.197 0.973 -10.447 1.00 89.94 72 ASN A CA 1
ATOM 598 C C . ASN A 1 72 ? -8.051 1.491 -11.624 1.00 89.94 72 ASN A C 1
ATOM 600 O O . ASN A 1 72 ? -8.575 0.680 -12.387 1.00 89.94 72 ASN A O 1
ATOM 604 N N . PRO A 1 73 ? -8.213 2.819 -11.797 1.00 81.19 73 PRO A N 1
ATOM 605 C CA . PRO A 1 73 ? -9.153 3.395 -12.768 1.00 81.19 73 PRO A CA 1
ATOM 606 C C . PRO A 1 73 ? -9.019 2.929 -14.233 1.00 81.19 73 PRO A C 1
ATOM 608 O O . PRO A 1 73 ? -10.049 2.769 -14.881 1.00 81.19 73 PRO A O 1
ATOM 611 N N . PRO A 1 74 ? -7.813 2.683 -14.783 1.00 79.38 74 PRO A N 1
ATOM 612 C CA . PRO A 1 74 ? -7.654 2.171 -16.143 1.00 79.38 74 PRO A CA 1
ATOM 613 C C . PRO A 1 74 ? -8.183 0.743 -16.333 1.00 79.38 74 PRO A C 1
ATOM 615 O O . PRO A 1 74 ? -8.346 0.314 -17.468 1.00 79.38 74 PRO A O 1
ATOM 618 N N . GLY A 1 75 ? -8.424 -0.006 -15.250 1.00 73.75 75 GLY A N 1
ATOM 619 C CA . GLY A 1 75 ? -8.881 -1.400 -15.297 1.00 73.75 75 GLY A CA 1
ATOM 620 C C . GLY A 1 75 ? -7.793 -2.421 -15.643 1.00 73.75 75 GLY A C 1
ATOM 621 O O . GLY A 1 75 ? -8.057 -3.619 -15.646 1.00 73.75 75 GLY A O 1
ATOM 622 N N . ASN A 1 76 ? -6.569 -1.969 -15.917 1.00 82.19 76 ASN A N 1
ATOM 623 C CA . ASN A 1 76 ? -5.419 -2.837 -16.160 1.00 82.19 76 ASN A CA 1
ATOM 624 C C . ASN A 1 76 ? -5.018 -3.568 -14.867 1.00 82.19 76 ASN A C 1
ATOM 626 O O . ASN A 1 76 ? -5.282 -3.096 -13.762 1.00 82.19 76 ASN A O 1
ATOM 630 N N . GLU A 1 77 ? -4.272 -4.659 -14.987 1.00 83.06 77 GLU A N 1
ATOM 631 C CA . GLU A 1 77 ? -3.602 -5.253 -13.830 1.00 83.06 77 GLU A CA 1
ATOM 632 C C . GLU A 1 77 ? -2.543 -4.289 -13.254 1.00 83.06 77 GLU A C 1
ATOM 634 O O . GLU A 1 77 ? -1.817 -3.644 -14.023 1.00 83.06 77 GLU A O 1
ATOM 639 N N . PRO A 1 78 ? -2.424 -4.167 -11.919 1.00 85.75 78 PRO A N 1
ATOM 640 C CA . PRO A 1 78 ? -1.334 -3.417 -11.312 1.00 85.75 78 PRO A CA 1
ATOM 641 C C . PRO A 1 78 ? 0.011 -4.106 -11.591 1.00 85.75 78 PRO A C 1
ATOM 643 O O . PRO A 1 78 ? 0.088 -5.329 -11.717 1.00 85.75 78 PRO A O 1
ATOM 646 N N . GLY A 1 79 ? 1.081 -3.315 -11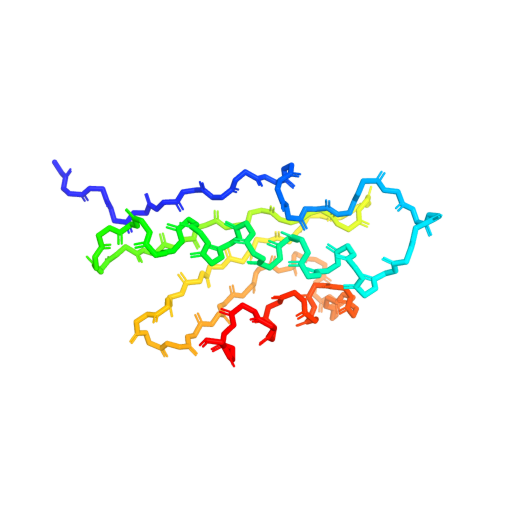.697 1.00 87.25 79 GLY A N 1
ATOM 647 C CA . GLY A 1 79 ? 2.421 -3.840 -11.971 1.00 87.25 79 GLY A CA 1
ATOM 648 C C . GLY A 1 79 ? 3.004 -4.645 -10.805 1.00 87.25 79 GLY A C 1
ATOM 649 O O . GLY A 1 79 ? 2.598 -4.469 -9.656 1.00 87.25 79 GLY A O 1
ATOM 650 N N . ASP A 1 80 ? 4.007 -5.476 -11.097 1.00 88.50 80 ASP A N 1
ATOM 651 C CA . ASP A 1 80 ? 4.596 -6.428 -10.141 1.00 88.50 80 ASP A CA 1
ATOM 652 C C . ASP A 1 80 ? 5.129 -5.772 -8.863 1.00 88.50 80 ASP A C 1
ATOM 654 O O . ASP A 1 80 ? 5.056 -6.356 -7.793 1.00 88.50 80 ASP A O 1
ATOM 658 N N . ASP A 1 81 ? 5.635 -4.535 -8.938 1.00 88.75 81 ASP A N 1
ATOM 659 C CA . ASP A 1 81 ? 6.091 -3.797 -7.748 1.00 88.75 81 ASP A CA 1
ATOM 660 C C . ASP A 1 81 ? 4.970 -3.573 -6.722 1.00 88.75 81 ASP A C 1
ATOM 662 O O . ASP A 1 81 ? 5.180 -3.762 -5.528 1.00 88.75 81 ASP A O 1
ATOM 666 N N . PHE A 1 82 ? 3.762 -3.240 -7.188 1.00 90.06 82 PHE A N 1
ATOM 667 C CA . PHE A 1 82 ? 2.604 -3.086 -6.309 1.00 90.06 82 PHE A CA 1
ATOM 668 C C . PHE A 1 82 ? 2.172 -4.433 -5.728 1.00 90.06 82 PHE A C 1
ATOM 670 O O . PHE A 1 82 ? 1.879 -4.525 -4.539 1.00 90.06 82 PHE A O 1
ATOM 677 N N . LYS A 1 83 ? 2.144 -5.481 -6.561 1.00 89.38 83 LYS A N 1
ATOM 678 C CA . LYS A 1 83 ? 1.755 -6.832 -6.137 1.00 89.38 83 LYS A CA 1
ATOM 679 C C . LYS A 1 83 ? 2.701 -7.367 -5.064 1.00 89.38 83 LYS A C 1
ATOM 681 O O . LYS A 1 83 ? 2.225 -7.819 -4.029 1.00 89.38 83 LYS A O 1
ATOM 686 N N . ASP A 1 84 ? 4.008 -7.232 -5.271 1.00 89.25 84 ASP A N 1
ATOM 687 C CA . ASP A 1 84 ? 5.027 -7.659 -4.309 1.00 89.25 84 ASP A CA 1
ATOM 688 C C . ASP A 1 84 ? 4.922 -6.878 -2.995 1.00 89.25 84 ASP A C 1
ATOM 690 O O . ASP A 1 84 ? 4.975 -7.473 -1.921 1.00 89.25 84 ASP A O 1
ATOM 694 N N . LEU A 1 85 ? 4.715 -5.557 -3.068 1.00 88.56 85 LEU A N 1
ATOM 695 C CA . LEU A 1 85 ? 4.533 -4.712 -1.887 1.00 88.56 85 LEU A CA 1
ATOM 696 C C . LEU A 1 85 ? 3.325 -5.159 -1.048 1.00 88.56 85 LEU A C 1
ATOM 698 O O . LEU A 1 85 ? 3.440 -5.288 0.168 1.00 88.56 85 LEU A O 1
ATOM 702 N N . ILE A 1 86 ? 2.181 -5.421 -1.688 1.00 87.69 86 ILE A N 1
ATOM 703 C CA . ILE A 1 86 ? 0.975 -5.897 -0.999 1.00 87.69 86 ILE A CA 1
ATOM 704 C C . ILE A 1 86 ? 1.173 -7.308 -0.439 1.00 87.69 86 ILE A C 1
ATOM 706 O O . ILE A 1 86 ? 0.842 -7.547 0.718 1.00 87.69 86 ILE A O 1
ATOM 710 N N . MET A 1 87 ? 1.748 -8.233 -1.214 1.00 85.19 87 MET A N 1
ATOM 711 C CA . MET A 1 87 ? 2.000 -9.600 -0.744 1.00 85.19 87 MET A CA 1
ATOM 712 C C . MET A 1 87 ? 2.924 -9.628 0.472 1.00 85.19 87 MET A C 1
ATOM 714 O O . MET A 1 87 ? 2.670 -10.381 1.408 1.00 85.19 87 MET A O 1
ATOM 718 N N . MET A 1 88 ? 3.983 -8.817 0.481 1.00 78.50 88 MET A N 1
ATOM 719 C CA . MET A 1 88 ? 4.899 -8.756 1.621 1.00 78.50 88 MET A CA 1
ATOM 720 C C . MET A 1 88 ? 4.287 -8.047 2.832 1.00 78.50 88 MET A C 1
ATOM 722 O O . MET A 1 88 ? 4.654 -8.366 3.954 1.00 78.50 88 MET A O 1
ATOM 726 N N . ALA A 1 89 ? 3.364 -7.103 2.632 1.00 72.56 89 ALA A N 1
ATOM 727 C CA . ALA A 1 89 ? 2.690 -6.420 3.735 1.00 72.56 89 ALA A CA 1
ATOM 728 C C . ALA A 1 89 ? 1.639 -7.291 4.451 1.00 72.56 89 ALA A C 1
ATOM 730 O O . ALA A 1 89 ? 1.281 -6.967 5.580 1.00 72.56 89 ALA A O 1
ATOM 731 N N . LEU A 1 90 ? 1.142 -8.352 3.803 1.00 71.50 90 LEU A N 1
ATOM 732 C CA . LEU A 1 90 ? 0.121 -9.257 4.352 1.00 71.50 90 LEU A CA 1
ATOM 733 C C . LEU A 1 90 ? 0.687 -10.555 4.948 1.00 71.50 90 LEU A C 1
ATOM 735 O O . LEU A 1 90 ? 0.087 -11.124 5.847 1.00 71.50 90 LEU A O 1
ATOM 739 N N . ASN A 1 91 ? 1.844 -11.031 4.474 1.00 64.62 91 ASN A N 1
ATOM 740 C CA . ASN A 1 91 ? 2.395 -12.340 4.860 1.00 64.62 91 ASN A CA 1
ATOM 741 C C . ASN A 1 91 ? 3.474 -12.295 5.967 1.00 64.62 91 ASN A C 1
ATOM 743 O O . ASN A 1 91 ? 4.259 -13.240 6.067 1.00 64.62 91 ASN A O 1
ATOM 747 N N . ASP A 1 92 ? 3.545 -11.227 6.768 1.00 52.69 92 ASP A N 1
ATOM 748 C CA . ASP A 1 92 ? 4.564 -11.021 7.820 1.00 52.69 92 ASP A CA 1
ATOM 749 C C . ASP A 1 92 ? 3.931 -10.865 9.216 1.00 52.69 92 ASP A C 1
ATOM 751 O O . ASP A 1 92 ? 4.370 -11.561 10.162 1.00 52.69 92 ASP A O 1
#

InterPro domains:
  IPR038765 Papain-like cysteine peptidase superfamily [SSF54001] (24-87)